Protein AF-A0A2T1CII0-F1 (afdb_monomer_lite)

Foldseek 3Di:
DAEEEEDDDPDPVVSVVVCVVSVVVVHHYDD

Sequence (31 aa):
MAGQLLLVDDEPGLREAVKAYLEDEGFTVHV

Radius of gyration: 8.99 Å; chains: 1; bounding box: 19×13×24 Å

Structure (mmCIF, N/CA/C/O backbone):
data_AF-A0A2T1CII0-F1
#
_entry.id   AF-A0A2T1CII0-F1
#
loop_
_atom_site.grou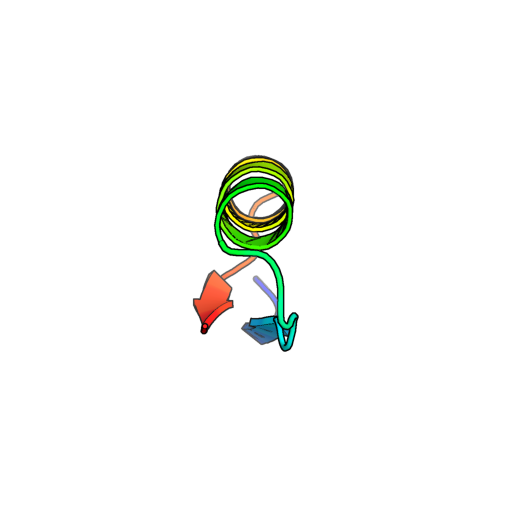p_PDB
_atom_site.id
_atom_site.type_symbol
_atom_site.label_atom_id
_atom_site.label_alt_id
_atom_site.label_comp_id
_atom_site.label_asym_id
_atom_site.label_entity_id
_atom_site.label_seq_id
_atom_site.pdbx_PDB_ins_code
_atom_site.Cartn_x
_atom_site.Cartn_y
_atom_site.Cartn_z
_atom_site.occupancy
_atom_site.B_iso_or_equiv
_atom_site.auth_seq_id
_atom_site.auth_comp_id
_atom_site.auth_asym_id
_atom_site.auth_atom_id
_atom_site.pdbx_PDB_model_num
ATOM 1 N N . MET A 1 1 ? -15.168 -2.223 8.666 1.00 58.81 1 MET A N 1
ATOM 2 C CA . MET A 1 1 ? -14.472 -3.391 8.087 1.00 58.81 1 MET A CA 1
ATOM 3 C C . MET A 1 1 ? -13.633 -2.857 6.944 1.00 58.81 1 MET A C 1
ATOM 5 O O . MET A 1 1 ? -14.219 -2.249 6.060 1.00 58.81 1 MET A O 1
ATOM 9 N N . ALA A 1 2 ? -12.308 -2.985 7.006 1.00 70.69 2 ALA A N 1
ATOM 10 C CA . ALA A 1 2 ? -11.437 -2.569 5.908 1.00 70.69 2 ALA A CA 1
ATOM 11 C C . ALA A 1 2 ? -11.672 -3.493 4.702 1.00 70.69 2 ALA A C 1
ATOM 13 O O . ALA A 1 2 ? -11.627 -4.717 4.850 1.00 70.69 2 ALA A O 1
ATOM 14 N N . GLY A 1 3 ? -11.997 -2.920 3.542 1.00 86.62 3 GLY A N 1
ATOM 15 C CA . GLY A 1 3 ? -12.143 -3.672 2.294 1.00 86.62 3 GLY A CA 1
ATOM 16 C C . GLY A 1 3 ? -10.776 -4.066 1.733 1.00 86.62 3 GLY A C 1
ATOM 17 O O . GLY A 1 3 ? -9.819 -3.301 1.853 1.00 86.62 3 GLY A O 1
ATOM 18 N N . GLN A 1 4 ? -10.688 -5.253 1.129 1.00 92.31 4 GLN A N 1
ATOM 19 C CA . GLN A 1 4 ? -9.503 -5.686 0.382 1.00 92.31 4 GLN A CA 1
ATOM 20 C C . GLN A 1 4 ? -9.663 -5.284 -1.086 1.00 92.31 4 GLN A C 1
ATOM 22 O O . GLN A 1 4 ? -10.702 -5.561 -1.688 1.00 92.31 4 GLN A O 1
ATOM 27 N N . LEU A 1 5 ? -8.647 -4.635 -1.650 1.00 93.25 5 LEU A N 1
ATOM 28 C CA . LEU A 1 5 ? -8.620 -4.152 -3.032 1.00 93.25 5 LEU A CA 1
ATOM 29 C C . LEU A 1 5 ? -7.394 -4.708 -3.756 1.00 93.25 5 LEU A C 1
ATOM 31 O O . LEU A 1 5 ? -6.315 -4.782 -3.176 1.00 93.25 5 LEU A O 1
ATOM 35 N N . LEU A 1 6 ? -7.559 -5.074 -5.028 1.00 93.88 6 LEU A N 1
ATOM 36 C CA . LEU A 1 6 ? -6.458 -5.409 -5.929 1.00 93.88 6 LEU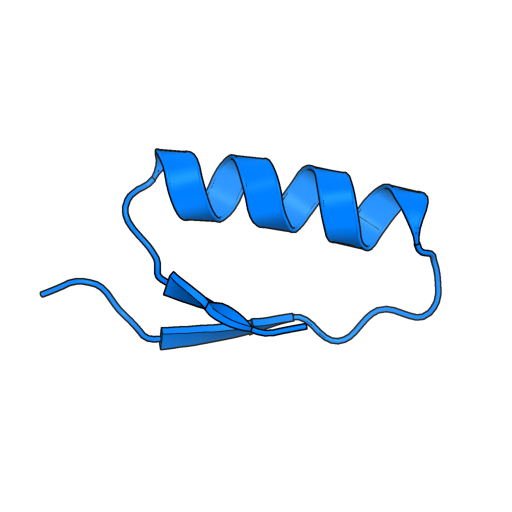 A CA 1
ATOM 37 C C . LEU A 1 6 ? -6.253 -4.238 -6.888 1.00 93.88 6 LEU A C 1
ATOM 39 O O . LEU A 1 6 ? -7.151 -3.903 -7.660 1.00 93.88 6 LEU A O 1
ATOM 43 N N . LEU A 1 7 ? -5.079 -3.624 -6.822 1.00 90.94 7 LEU A N 1
ATOM 44 C CA . LEU A 1 7 ? -4.683 -2.506 -7.657 1.00 90.94 7 LEU A CA 1
ATOM 45 C C . LEU A 1 7 ? -3.818 -3.020 -8.809 1.00 90.94 7 LEU A C 1
ATOM 47 O O . LEU A 1 7 ? -2.648 -3.340 -8.621 1.00 90.94 7 LEU A O 1
ATOM 51 N N . VAL A 1 8 ? -4.402 -3.081 -10.005 1.00 92.75 8 VAL A N 1
ATOM 52 C CA . VAL A 1 8 ? -3.706 -3.488 -11.232 1.00 92.75 8 VAL A CA 1
ATOM 53 C C . VAL A 1 8 ? -3.458 -2.254 -12.088 1.00 92.75 8 VAL A C 1
ATOM 55 O O . VAL A 1 8 ? -4.406 -1.601 -12.511 1.00 92.75 8 VAL A O 1
ATOM 58 N N . ASP A 1 9 ? -2.188 -1.965 -12.345 1.00 93.25 9 ASP A N 1
ATOM 59 C CA . ASP A 1 9 ? -1.732 -0.850 -13.178 1.00 93.25 9 ASP A CA 1
ATOM 60 C C . ASP A 1 9 ? -0.448 -1.282 -13.915 1.00 93.25 9 ASP A C 1
ATOM 62 O O . ASP A 1 9 ? 0.247 -2.193 -13.458 1.00 93.25 9 ASP A O 1
ATOM 66 N N . ASP A 1 10 ? -0.103 -0.701 -15.055 1.00 94.06 10 ASP A N 1
ATOM 67 C CA . ASP A 1 10 ? 1.147 -0.982 -15.773 1.00 94.06 10 ASP A CA 1
ATOM 68 C C . ASP A 1 10 ? 2.283 -0.026 -15.372 1.00 94.06 10 ASP A C 1
ATOM 70 O O . ASP A 1 10 ? 3.462 -0.384 -15.467 1.00 94.06 10 ASP A O 1
ATOM 74 N N . GLU A 1 11 ? 1.955 1.128 -14.791 1.00 96.50 11 GLU A N 1
ATOM 75 C CA . GLU A 1 11 ? 2.902 2.150 -14.372 1.00 96.50 11 GLU A CA 1
ATOM 76 C C . GLU A 1 11 ? 3.209 2.064 -12.861 1.00 96.50 11 GLU A C 1
ATOM 78 O O . GLU A 1 11 ? 2.352 2.292 -12.001 1.00 96.50 11 GLU A O 1
ATOM 83 N N . PRO A 1 12 ? 4.467 1.786 -12.467 1.00 91.69 12 PRO A N 1
ATOM 84 C CA . PRO A 1 12 ? 4.822 1.642 -11.054 1.00 91.69 12 PRO A CA 1
ATOM 85 C C . PRO A 1 12 ? 4.629 2.924 -10.237 1.00 91.69 12 PRO A C 1
ATOM 87 O O . PRO A 1 12 ? 4.277 2.839 -9.066 1.00 91.69 12 PRO A O 1
ATOM 90 N N . GLY A 1 13 ? 4.815 4.104 -10.835 1.00 94.38 13 GLY A N 1
ATOM 91 C CA . GLY A 1 13 ? 4.632 5.375 -10.127 1.00 94.38 13 GLY A CA 1
ATOM 92 C C . GLY A 1 13 ? 3.179 5.634 -9.724 1.00 94.38 13 GLY A C 1
ATOM 93 O O . GLY A 1 13 ? 2.921 6.068 -8.601 1.00 94.38 13 GLY A O 1
ATOM 94 N N . LEU A 1 14 ? 2.233 5.329 -10.618 1.00 93.25 14 LEU A N 1
ATOM 95 C CA . LEU A 1 14 ? 0.806 5.514 -10.363 1.00 93.25 14 LEU A CA 1
ATOM 96 C C . LEU A 1 14 ? 0.299 4.502 -9.332 1.00 93.25 14 LEU A C 1
ATOM 98 O O . LEU A 1 14 ? -0.382 4.880 -8.377 1.00 93.25 14 LEU A O 1
ATOM 102 N N . ARG A 1 15 ? 0.715 3.239 -9.469 1.00 94.81 15 ARG A N 1
ATOM 103 C CA . ARG A 1 15 ? 0.401 2.175 -8.510 1.00 94.81 15 ARG A CA 1
ATOM 104 C C . ARG A 1 15 ? 0.799 2.538 -7.080 1.00 94.81 15 ARG A C 1
ATOM 106 O O . ARG A 1 15 ? -0.022 2.412 -6.176 1.00 94.81 15 ARG A O 1
A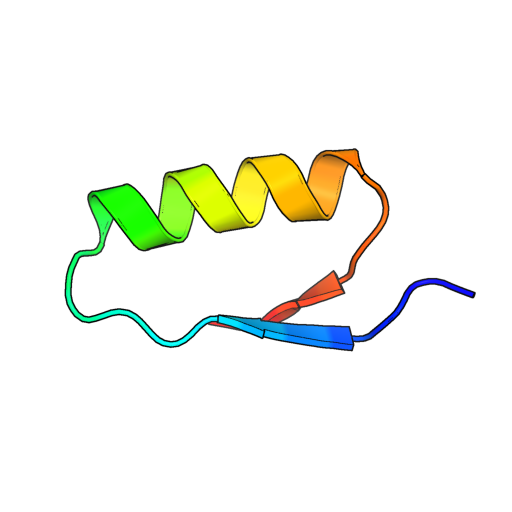TOM 113 N N . GLU A 1 16 ? 2.031 2.992 -6.862 1.00 94.06 16 GLU A N 1
ATOM 114 C CA . GLU A 1 16 ? 2.507 3.333 -5.514 1.00 94.06 16 GLU A CA 1
ATOM 115 C C . GLU A 1 16 ? 1.751 4.535 -4.925 1.00 94.06 16 GLU A C 1
ATOM 117 O O . GLU A 1 16 ? 1.374 4.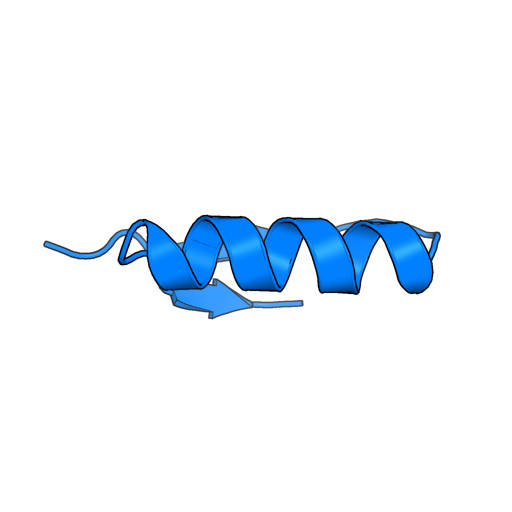516 -3.753 1.00 94.06 16 GLU A O 1
ATOM 122 N N . ALA A 1 17 ? 1.457 5.555 -5.740 1.00 95.62 17 ALA A N 1
ATOM 123 C CA . ALA A 1 17 ? 0.700 6.725 -5.296 1.00 95.62 17 ALA A CA 1
ATOM 124 C C . ALA A 1 17 ? -0.735 6.364 -4.871 1.00 95.62 17 ALA A C 1
ATOM 126 O O . ALA A 1 17 ? -1.205 6.797 -3.817 1.00 95.62 17 ALA A O 1
ATOM 127 N N . VAL A 1 18 ? -1.424 5.542 -5.669 1.00 94.62 18 VAL A N 1
ATOM 128 C CA . VAL A 1 18 ? -2.803 5.113 -5.391 1.00 94.62 18 VAL A CA 1
ATOM 129 C C . VAL A 1 18 ? -2.856 4.144 -4.210 1.00 94.62 18 VAL A C 1
ATOM 131 O O . VAL A 1 18 ? -3.763 4.242 -3.385 1.00 94.62 18 VAL A O 1
ATOM 134 N N . LYS A 1 19 ? -1.868 3.250 -4.081 1.00 94.50 19 LYS A N 1
ATOM 135 C CA . LYS A 1 19 ? -1.735 2.368 -2.919 1.00 94.50 19 LYS A CA 1
ATOM 136 C C . LYS A 1 19 ? -1.643 3.170 -1.620 1.00 94.50 19 LYS A C 1
ATOM 138 O O . LYS A 1 19 ? -2.437 2.923 -0.719 1.00 94.50 19 LYS A O 1
ATOM 143 N N . ALA A 1 20 ? -0.733 4.143 -1.547 1.00 95.12 20 ALA A N 1
ATOM 144 C CA . ALA A 1 20 ? -0.543 4.956 -0.345 1.00 95.12 20 ALA A CA 1
ATOM 145 C C . AL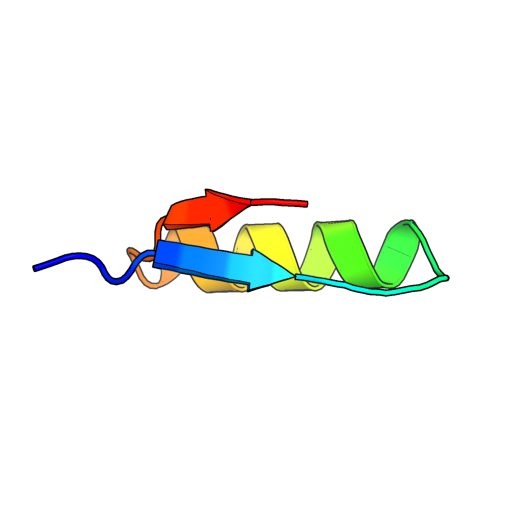A A 1 20 ? -1.814 5.729 0.043 1.00 95.12 20 ALA A C 1
ATOM 147 O O . ALA A 1 20 ? -2.171 5.780 1.216 1.00 95.12 20 ALA A O 1
ATOM 148 N N . TYR A 1 21 ? -2.523 6.283 -0.945 1.00 95.12 21 TYR A N 1
ATOM 149 C CA . TYR A 1 21 ? -3.791 6.977 -0.720 1.00 95.12 21 TYR A CA 1
ATOM 150 C C . TYR A 1 21 ? -4.874 6.050 -0.142 1.00 95.12 21 TYR A C 1
ATOM 152 O O . TYR A 1 21 ? -5.533 6.387 0.836 1.00 95.12 21 TYR A O 1
ATOM 160 N N . LEU A 1 22 ? -5.045 4.860 -0.721 1.00 94.12 22 LEU A N 1
ATOM 161 C CA . LEU A 1 22 ? -6.062 3.903 -0.280 1.00 94.12 22 LEU A CA 1
ATOM 162 C C . LEU A 1 22 ? -5.730 3.274 1.083 1.00 94.12 22 LEU A C 1
ATOM 164 O O . LEU A 1 22 ? -6.638 3.006 1.869 1.00 94.12 22 LEU A O 1
ATOM 168 N N . GLU A 1 23 ? -4.451 3.047 1.382 1.00 94.06 23 GLU A N 1
ATOM 169 C CA . GLU A 1 23 ? -4.016 2.574 2.701 1.00 94.06 23 GLU A CA 1
ATOM 170 C C . GLU A 1 23 ? -4.261 3.628 3.799 1.00 94.06 23 GLU A C 1
ATOM 172 O O . GLU A 1 23 ? -4.685 3.258 4.895 1.00 94.06 23 GLU A O 1
ATOM 177 N N . ASP A 1 24 ? -4.087 4.923 3.503 1.00 95.00 24 ASP A N 1
ATOM 178 C CA . ASP A 1 24 ? -4.402 6.033 4.426 1.00 95.00 24 ASP A CA 1
ATOM 179 C C . ASP A 1 24 ? -5.913 6.148 4.712 1.00 95.00 24 ASP A C 1
ATOM 181 O O . ASP A 1 24 ? -6.333 6.360 5.849 1.00 95.00 24 ASP A O 1
ATOM 185 N N . GLU A 1 25 ? -6.753 5.874 3.709 1.00 93.88 25 GLU A N 1
ATOM 186 C CA . GLU A 1 25 ? -8.217 5.777 3.847 1.00 93.88 25 GLU A CA 1
ATOM 187 C C . GLU A 1 25 ? -8.676 4.505 4.607 1.00 93.88 25 GLU A C 1
ATOM 189 O O . GLU A 1 25 ? -9.870 4.301 4.851 1.00 93.88 25 GLU A O 1
ATOM 194 N N . GLY A 1 26 ? -7.741 3.637 5.013 1.00 93.25 26 GLY A N 1
ATOM 195 C CA . GLY A 1 26 ? -8.007 2.452 5.830 1.00 93.25 26 GLY A CA 1
ATOM 196 C C . GLY A 1 26 ? -8.364 1.195 5.036 1.00 93.25 26 GLY A C 1
ATOM 197 O O . GLY A 1 26 ? -8.954 0.262 5.594 1.00 93.25 26 GLY A O 1
ATOM 198 N N . PHE A 1 27 ? -8.022 1.143 3.748 1.00 94.50 27 PHE A N 1
ATOM 199 C CA . PHE A 1 27 ? -8.150 -0.059 2.928 1.00 94.50 27 PHE A CA 1
ATOM 200 C C . PHE A 1 27 ? -6.887 -0.922 2.963 1.00 94.50 27 PHE A C 1
ATOM 202 O O . PHE A 1 27 ? -5.781 -0.452 3.206 1.00 94.50 27 PHE A O 1
ATOM 209 N N . THR A 1 28 ? -7.046 -2.217 2.687 1.00 93.19 28 THR A N 1
ATOM 210 C CA . THR A 1 28 ? -5.912 -3.123 2.466 1.00 93.19 28 THR A CA 1
ATOM 211 C C . THR A 1 28 ? -5.725 -3.317 0.968 1.00 93.19 28 THR A C 1
ATOM 213 O O . THR A 1 28 ? -6.599 -3.885 0.308 1.00 93.19 28 THR A O 1
ATOM 216 N N . VAL A 1 29 ? -4.605 -2.834 0.429 1.00 93.25 29 VAL A N 1
ATOM 217 C CA . VAL A 1 29 ? -4.326 -2.859 -1.011 1.00 93.25 29 VAL A CA 1
ATOM 218 C C . VAL A 1 29 ? -3.299 -3.936 -1.344 1.00 93.25 29 VAL A C 1
ATOM 220 O O . VAL A 1 29 ? -2.209 -3.990 -0.777 1.00 93.25 29 VAL A O 1
ATOM 223 N N . HIS A 1 30 ? -3.643 -4.773 -2.314 1.00 91.62 30 HIS A N 1
ATOM 224 C CA . HIS A 1 30 ? -2.753 -5.731 -2.955 1.00 91.62 30 HIS A CA 1
ATOM 225 C C . HIS A 1 30 ? -2.362 -5.209 -4.337 1.00 91.62 30 HIS A C 1
ATOM 227 O O . HIS A 1 30 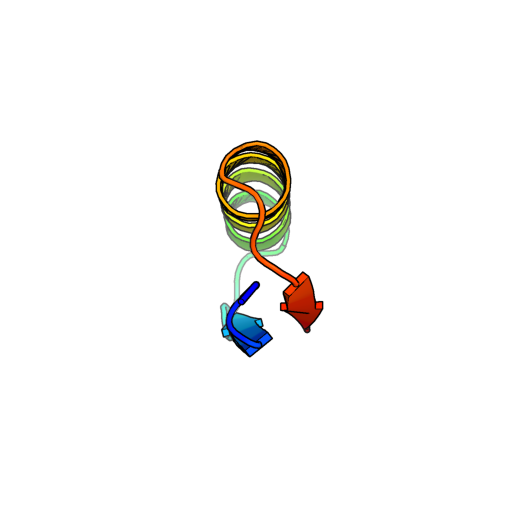? -3.178 -4.577 -5.005 1.00 91.62 30 HIS A O 1
ATOM 233 N N . VAL A 1 31 ? -1.126 -5.473 -4.752 1.00 84.81 31 VAL A N 1
ATOM 234 C CA . VAL A 1 31 ? -0.548 -5.045 -6.035 1.00 84.81 31 VAL A CA 1
ATOM 235 C C . VAL A 1 31 ? -0.075 -6.236 -6.846 1.00 84.81 31 VAL A C 1
ATOM 237 O O . VAL A 1 31 ? 0.367 -7.223 -6.212 1.00 84.81 31 VAL A O 1
#

Secondary structure (DSSP, 8-state):
-PPEEE---S-HHHHHHHHHHHHHTT-EEE-

pLDDT: mean 91.42, std 7.53, range [58.81, 96.5]